Protein AF-A0A2H1HHK5-F1 (afdb_monomer)

Nearest PDB structures (foldseek):
  7nvo-assembly1_e  TM=3.732E-01  e=4.529E+00  Homo sapiens
  6vpf-assembly2_A  TM=2.095E-01  e=8.739E+00  Homo sapiens

Structure (mmCIF, N/CA/C/O backbone):
data_AF-A0A2H1HHK5-F1
#
_entry.id   AF-A0A2H1HHK5-F1
#
loop_
_atom_site.group_PDB
_atom_site.id
_atom_site.type_symbol
_atom_site.label_atom_id
_atom_site.label_alt_id
_atom_site.label_comp_id
_atom_site.label_asym_id
_atom_site.label_entity_id
_atom_site.label_seq_id
_atom_site.pdbx_PDB_ins_code
_atom_site.Cartn_x
_atom_site.Cartn_y
_atom_site.Cartn_z
_atom_site.occupancy
_atom_site.B_iso_or_equiv
_atom_site.auth_seq_id
_atom_site.auth_comp_id
_atom_site.auth_asym_id
_atom_site.auth_atom_id
_atom_site.pdbx_PDB_model_num
ATOM 1 N N . MET A 1 1 ? -28.783 -43.135 -79.307 1.00 42.41 1 MET A N 1
ATOM 2 C CA . MET A 1 1 ? -27.809 -42.903 -80.398 1.00 42.41 1 MET A CA 1
ATOM 3 C C . MET A 1 1 ? -27.932 -41.471 -80.897 1.00 42.41 1 MET A C 1
ATOM 5 O O . MET A 1 1 ? -28.960 -41.157 -81.480 1.00 42.41 1 MET A O 1
ATOM 9 N N . LYS A 1 2 ? -26.915 -40.630 -80.668 1.00 35.31 2 LYS A N 1
ATOM 10 C CA . LYS A 1 2 ? -26.286 -39.731 -81.659 1.00 35.31 2 LYS A CA 1
ATOM 11 C C . LYS A 1 2 ? -25.298 -38.806 -80.945 1.00 35.31 2 LYS A C 1
ATOM 13 O O . LYS A 1 2 ? -25.656 -38.055 -80.049 1.00 35.31 2 LYS A O 1
ATOM 18 N N . VAL A 1 3 ? -24.046 -38.950 -81.357 1.00 44.94 3 VAL A N 1
ATOM 19 C CA . VAL A 1 3 ? -22.899 -38.091 -81.066 1.00 44.94 3 VAL A CA 1
ATOM 20 C C . VAL A 1 3 ? -23.055 -36.812 -81.881 1.00 44.94 3 VAL A C 1
ATOM 22 O O . VAL A 1 3 ? -23.339 -36.940 -83.067 1.00 44.94 3 VAL A O 1
ATOM 25 N N . VAL A 1 4 ? -22.789 -35.633 -81.310 1.00 42.91 4 VAL A N 1
ATOM 26 C CA . VAL A 1 4 ? -22.180 -34.512 -82.050 1.00 42.91 4 VAL A CA 1
ATOM 27 C C . VAL A 1 4 ? -21.310 -33.706 -81.084 1.00 42.91 4 VAL A C 1
ATOM 29 O O . VAL A 1 4 ? -21.804 -33.074 -80.156 1.00 42.91 4 VAL A O 1
ATOM 32 N N . ALA A 1 5 ? -20.001 -33.754 -81.314 1.00 46.44 5 ALA A N 1
ATOM 33 C CA . ALA A 1 5 ? -19.050 -32.769 -80.822 1.00 46.44 5 ALA A CA 1
ATOM 34 C C . ALA A 1 5 ? -19.140 -31.516 -81.700 1.00 46.44 5 ALA A C 1
ATOM 36 O O . ALA A 1 5 ? -19.247 -31.658 -82.915 1.00 46.44 5 ALA A O 1
ATOM 37 N N . LEU A 1 6 ? -19.008 -30.314 -81.134 1.00 44.69 6 LEU A N 1
ATOM 38 C CA . LEU A 1 6 ? -18.493 -29.181 -81.899 1.00 44.69 6 LEU A CA 1
ATOM 39 C C . LEU A 1 6 ? -17.690 -28.234 -80.996 1.00 44.69 6 LEU A C 1
ATOM 41 O O . LEU A 1 6 ? -18.159 -27.693 -80.001 1.00 44.69 6 LEU A O 1
ATOM 45 N N . THR A 1 7 ? -16.433 -28.109 -81.384 1.00 54.94 7 THR A N 1
ATOM 46 C CA . THR A 1 7 ? -15.374 -27.207 -80.943 1.00 54.94 7 THR A CA 1
ATOM 47 C C . THR A 1 7 ? -15.762 -25.733 -81.017 1.00 54.94 7 THR A C 1
ATOM 49 O O . THR A 1 7 ? -16.390 -25.356 -81.998 1.00 54.94 7 THR A O 1
ATOM 52 N N . THR A 1 8 ? -15.251 -24.879 -80.120 1.00 46.69 8 THR A N 1
ATOM 53 C CA . THR A 1 8 ? -14.690 -23.550 -80.466 1.00 46.69 8 THR A CA 1
ATOM 54 C C . THR A 1 8 ? -13.798 -23.054 -79.319 1.00 46.69 8 THR A C 1
ATOM 56 O O . THR A 1 8 ? -14.209 -23.035 -78.162 1.00 46.69 8 THR A O 1
ATOM 59 N N . ARG A 1 9 ? -12.549 -22.694 -79.641 1.00 53.75 9 ARG A N 1
ATOM 60 C CA . 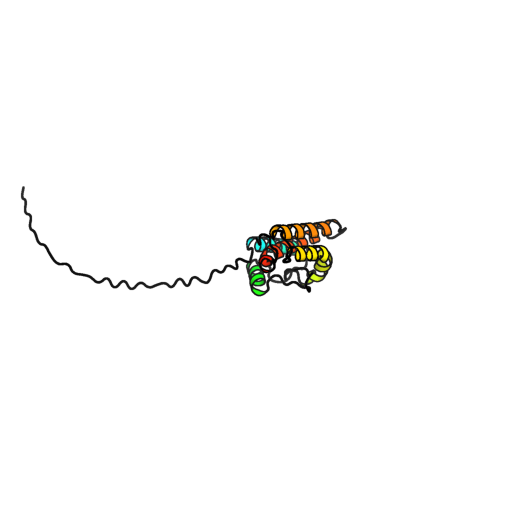ARG A 1 9 ? -11.581 -22.044 -78.744 1.00 53.75 9 ARG A CA 1
ATOM 61 C C . ARG A 1 9 ? -11.651 -20.515 -78.898 1.00 53.75 9 ARG A C 1
ATOM 63 O O . ARG A 1 9 ? -11.993 -20.036 -79.971 1.00 53.75 9 ARG A O 1
ATOM 70 N N . TYR A 1 10 ? -11.134 -19.832 -77.872 1.00 42.38 10 TYR A N 1
ATOM 71 C CA . TYR A 1 10 ? -10.693 -18.428 -77.799 1.00 42.38 10 TYR A CA 1
ATOM 72 C C . TYR A 1 10 ? -11.758 -17.357 -77.540 1.00 42.38 10 TYR A C 1
ATOM 74 O O . TYR A 1 10 ? -12.529 -17.000 -78.417 1.00 42.38 10 TYR A O 1
ATOM 82 N N . LEU A 1 11 ? -11.665 -16.724 -76.366 1.00 45.03 11 LEU A N 1
ATOM 83 C CA . LEU A 1 11 ? -11.122 -15.364 -76.253 1.00 45.03 11 LEU A CA 1
ATOM 84 C C . LEU A 1 11 ? -10.879 -15.028 -74.776 1.00 45.03 11 LEU A C 1
ATOM 86 O O . LEU A 1 11 ? -11.784 -15.046 -73.947 1.00 45.03 11 LEU A O 1
ATOM 90 N N . VAL A 1 12 ? -9.613 -14.762 -74.459 1.00 51.28 12 VAL A N 1
ATOM 91 C CA . VAL A 1 12 ? -9.163 -14.218 -73.178 1.00 51.28 12 VAL A CA 1
ATOM 92 C C . VAL A 1 12 ? -9.638 -12.770 -73.116 1.00 51.28 12 VAL A C 1
ATOM 94 O O . VAL A 1 12 ? -9.128 -11.929 -73.851 1.00 51.28 12 VAL A O 1
ATOM 97 N N . ALA A 1 13 ? -10.604 -12.476 -72.251 1.00 49.16 13 ALA A N 1
ATOM 98 C CA . ALA A 1 13 ? -10.939 -11.111 -71.869 1.00 49.16 13 ALA A CA 1
ATOM 99 C C . ALA A 1 13 ? -10.448 -10.886 -70.435 1.00 49.16 13 ALA A C 1
ATOM 101 O O . ALA A 1 13 ? -11.046 -11.353 -69.467 1.00 49.16 13 ALA A O 1
ATOM 102 N N . LEU A 1 14 ? -9.305 -10.205 -70.328 1.00 49.25 14 LEU A N 1
ATOM 103 C CA . LEU A 1 14 ? -8.776 -9.625 -69.097 1.00 49.25 14 LEU A CA 1
ATOM 104 C C . LEU A 1 14 ? -9.793 -8.613 -68.555 1.00 49.25 14 LEU A C 1
ATOM 106 O O . LEU A 1 14 ? -9.835 -7.466 -68.993 1.00 49.25 14 LEU A O 1
ATOM 110 N N . VAL A 1 15 ? -10.618 -9.035 -67.600 1.00 51.78 15 VAL A N 1
ATOM 111 C CA . VAL A 1 15 ? -11.392 -8.108 -66.773 1.00 51.78 15 VAL A CA 1
ATOM 112 C C . VAL A 1 15 ? -10.479 -7.677 -65.633 1.00 51.78 15 VAL A C 1
ATOM 114 O O . VAL A 1 15 ? -10.226 -8.435 -64.697 1.00 51.78 15 VAL A O 1
ATOM 117 N N . ALA A 1 16 ? -9.939 -6.465 -65.743 1.00 49.34 16 ALA A N 1
ATOM 118 C CA . ALA A 1 16 ? -9.240 -5.799 -64.657 1.00 49.34 16 ALA A CA 1
ATOM 119 C C . ALA A 1 16 ? -10.252 -5.509 -63.538 1.00 49.34 16 ALA A C 1
ATOM 121 O O . ALA A 1 16 ? -11.013 -4.544 -63.599 1.00 49.34 16 ALA A O 1
ATOM 122 N N . VAL A 1 17 ? -10.293 -6.379 -62.528 1.00 52.34 17 VAL A N 1
ATOM 123 C CA . VAL A 1 17 ? -11.061 -6.142 -61.306 1.00 52.34 17 VAL A CA 1
ATOM 124 C C . VAL A 1 17 ? -10.306 -5.088 -60.502 1.00 52.34 17 VAL A C 1
ATOM 126 O O . VAL A 1 17 ? -9.347 -5.387 -59.795 1.00 52.34 17 VAL A O 1
ATOM 129 N N . LEU A 1 18 ? -10.724 -3.831 -60.642 1.00 46.59 18 LEU A N 1
ATOM 130 C CA . LEU A 1 18 ? -10.292 -2.743 -59.776 1.00 46.59 18 LEU A CA 1
ATOM 131 C C . LEU A 1 18 ? -10.963 -2.939 -58.407 1.00 46.59 18 LEU A C 1
ATOM 133 O O . LEU A 1 18 ? -12.036 -2.404 -58.137 1.00 46.59 18 LEU A O 1
ATOM 137 N N . THR A 1 19 ? -10.368 -3.773 -57.553 1.00 51.12 19 THR A N 1
ATOM 138 C CA . THR A 1 19 ? -10.797 -3.910 -56.159 1.00 51.12 19 THR A CA 1
ATOM 139 C C . THR A 1 19 ? -10.430 -2.633 -55.415 1.00 51.12 19 THR A C 1
ATOM 141 O O . THR A 1 19 ? -9.276 -2.427 -55.043 1.00 51.12 19 THR A O 1
ATOM 144 N N . LEU A 1 20 ? -11.418 -1.767 -55.199 1.00 45.38 20 LEU A N 1
ATOM 145 C CA . LEU A 1 20 ? -11.322 -0.655 -54.265 1.00 45.38 20 LEU A CA 1
ATOM 146 C C . LEU A 1 20 ? -11.276 -1.245 -52.848 1.00 45.38 20 LEU A C 1
ATOM 148 O O . LEU A 1 20 ? -12.305 -1.460 -52.210 1.00 45.38 20 LEU A O 1
ATOM 152 N N . THR A 1 21 ? -10.082 -1.589 -52.368 1.00 54.97 21 THR A N 1
ATOM 153 C CA . THR A 1 21 ? -9.891 -1.976 -50.972 1.00 54.97 21 THR A CA 1
ATOM 154 C C . THR A 1 21 ? -10.099 -0.730 -50.126 1.00 54.97 21 THR A C 1
ATOM 156 O O . THR A 1 21 ? -9.206 0.110 -50.016 1.00 54.97 21 THR A O 1
ATOM 159 N N . MET A 1 22 ? -11.284 -0.591 -49.531 1.00 50.19 22 MET A N 1
ATOM 160 C CA . MET A 1 22 ? -11.436 0.274 -48.372 1.00 50.19 22 MET A CA 1
ATOM 161 C C . MET A 1 22 ? -10.588 -0.331 -47.263 1.00 50.19 22 MET A C 1
ATOM 163 O O . MET A 1 22 ? -10.992 -1.268 -46.579 1.00 50.19 22 MET A O 1
ATOM 167 N N . THR A 1 23 ? -9.371 0.182 -47.122 1.00 51.88 23 THR A N 1
ATOM 168 C CA . THR A 1 23 ? -8.609 0.031 -45.895 1.00 51.88 23 THR A CA 1
ATOM 169 C C . THR A 1 23 ? -9.411 0.754 -44.825 1.00 51.88 23 THR A C 1
ATOM 171 O O . THR A 1 23 ? -9.281 1.964 -44.644 1.00 51.88 23 THR A O 1
ATOM 174 N N . VAL A 1 24 ? -10.278 0.021 -44.126 1.00 56.19 24 VAL A N 1
ATOM 175 C CA . VAL A 1 24 ? -10.587 0.358 -42.743 1.00 56.19 24 VAL A CA 1
ATOM 176 C C . VAL A 1 24 ? -9.241 0.369 -42.043 1.00 56.19 24 VAL A C 1
ATOM 178 O O . VAL A 1 24 ? -8.671 -0.672 -41.719 1.00 56.19 24 VAL A O 1
ATOM 181 N N . GLY A 1 25 ? -8.678 1.568 -41.918 1.00 45.91 25 GLY A N 1
ATOM 182 C CA . GLY A 1 25 ? -7.623 1.833 -40.973 1.00 45.91 25 GLY A CA 1
ATOM 183 C C . GLY A 1 25 ? -8.214 1.514 -39.617 1.00 45.91 25 GLY A C 1
ATOM 184 O O . GLY A 1 25 ? -8.829 2.366 -38.985 1.00 45.91 25 GLY A O 1
ATOM 185 N N . VAL A 1 26 ? -8.054 0.265 -39.185 1.00 49.12 26 VAL A N 1
ATOM 186 C CA . VAL A 1 26 ? -7.963 -0.038 -37.771 1.00 49.12 26 VAL A CA 1
ATOM 187 C C . VAL A 1 26 ? -6.734 0.741 -37.341 1.00 49.12 26 VAL A C 1
ATOM 189 O O . VAL A 1 26 ? -5.604 0.269 -37.444 1.00 49.12 26 VAL A O 1
ATOM 192 N N . THR A 1 27 ? -6.936 2.000 -36.955 1.00 48.12 27 THR A N 1
ATOM 193 C CA . THR A 1 27 ? -5.995 2.660 -36.074 1.00 48.12 27 THR A CA 1
ATOM 194 C C . THR A 1 27 ? -5.951 1.736 -34.876 1.00 48.12 27 THR A C 1
ATOM 196 O O . THR A 1 27 ? -6.921 1.653 -34.120 1.00 48.12 27 THR A O 1
ATOM 199 N N . ALA A 1 28 ? -4.878 0.953 -34.774 1.00 46.09 28 ALA A N 1
ATOM 200 C CA . ALA A 1 28 ? -4.488 0.350 -33.524 1.00 46.09 28 ALA A CA 1
ATOM 201 C C . ALA A 1 28 ? -4.376 1.532 -32.565 1.00 46.09 28 ALA A C 1
ATOM 203 O O . ALA A 1 28 ? -3.393 2.272 -32.581 1.00 46.09 28 ALA A O 1
ATOM 204 N N . SER A 1 29 ? -5.461 1.789 -31.832 1.00 45.53 29 SER A N 1
ATOM 205 C CA . SER A 1 29 ? -5.424 2.663 -30.679 1.00 45.53 29 SER A CA 1
ATOM 206 C C . SER A 1 29 ? -4.291 2.097 -29.847 1.00 45.53 29 SER A C 1
ATOM 208 O O . SER A 1 29 ? -4.290 0.894 -29.583 1.00 45.53 29 SER A O 1
ATOM 210 N N . SER A 1 30 ? -3.267 2.911 -29.614 1.00 47.06 30 SER A N 1
ATOM 211 C CA . SER A 1 30 ? -2.021 2.519 -28.972 1.00 47.06 30 SER A CA 1
ATOM 212 C C . SER A 1 30 ? -2.336 1.864 -27.630 1.00 47.06 30 SER A C 1
ATOM 214 O O . SER A 1 30 ? -2.441 2.536 -26.610 1.00 47.06 30 SER A O 1
ATOM 216 N N . ALA A 1 31 ? -2.506 0.544 -27.639 1.00 45.50 31 ALA A N 1
ATOM 217 C CA . ALA A 1 31 ? -2.636 -0.300 -26.470 1.00 45.50 31 ALA A CA 1
ATOM 218 C C . ALA A 1 31 ? -1.238 -0.498 -25.885 1.00 45.50 31 ALA A C 1
ATOM 220 O O . ALA A 1 31 ? -0.722 -1.603 -25.776 1.00 45.50 31 ALA A O 1
ATOM 221 N N . THR A 1 32 ? -0.620 0.608 -25.484 1.00 43.47 32 THR A N 1
ATOM 222 C CA . THR A 1 32 ? 0.123 0.602 -24.237 1.00 43.47 32 THR A CA 1
ATOM 223 C C . THR A 1 32 ? -0.942 0.619 -23.145 1.00 43.47 32 THR A C 1
ATOM 225 O O . THR A 1 32 ? -1.173 1.647 -22.514 1.00 43.47 32 THR A O 1
ATOM 228 N N . GLU A 1 33 ? -1.655 -0.496 -22.940 1.00 49.25 33 GLU A N 1
ATOM 229 C CA . GLU A 1 33 ? -2.134 -0.753 -21.584 1.00 49.25 33 GLU A CA 1
ATOM 230 C C . GLU A 1 33 ? -0.878 -0.645 -20.730 1.00 49.25 33 GLU A C 1
ATOM 232 O O . GLU A 1 33 ? 0.087 -1.363 -20.989 1.00 49.25 33 GLU A O 1
ATOM 237 N N . SER A 1 34 ? -0.811 0.361 -19.861 1.00 55.56 34 SER A N 1
ATOM 238 C CA . SER A 1 34 ? 0.424 0.706 -19.171 1.00 55.56 34 SER A CA 1
ATOM 239 C C . SER A 1 34 ? 0.960 -0.550 -18.485 1.00 55.56 34 SER A C 1
ATOM 241 O O . SER A 1 34 ? 0.383 -1.007 -17.498 1.00 55.56 34 SER A O 1
ATOM 243 N N . GLU A 1 35 ? 2.054 -1.116 -18.999 1.00 63.00 35 GLU A N 1
ATOM 244 C CA . GLU A 1 35 ? 2.651 -2.369 -18.511 1.00 63.00 35 GLU A CA 1
ATOM 245 C C . GLU A 1 35 ? 3.071 -2.271 -17.025 1.00 63.00 35 GLU A C 1
ATOM 247 O O . GLU A 1 35 ? 3.481 -3.251 -16.397 1.00 63.00 35 GLU A O 1
ATOM 252 N N . ASP A 1 36 ? 2.984 -1.067 -16.463 1.00 79.69 36 ASP A N 1
ATOM 253 C CA . ASP A 1 36 ? 3.314 -0.695 -15.100 1.00 79.69 36 ASP A CA 1
ATOM 254 C C . ASP A 1 36 ? 2.137 -0.744 -14.112 1.00 79.69 36 ASP A C 1
ATOM 256 O O . ASP A 1 36 ? 2.398 -0.744 -12.905 1.00 79.69 36 ASP A O 1
ATOM 260 N N . ILE A 1 37 ? 0.883 -0.840 -14.585 1.00 89.19 37 ILE A N 1
ATOM 261 C CA . ILE A 1 37 ? -0.307 -0.954 -13.724 1.00 89.19 37 ILE A CA 1
ATOM 262 C C . ILE A 1 37 ? -0.772 -2.410 -13.618 1.00 89.19 37 ILE A C 1
ATOM 264 O O . ILE A 1 37 ? -1.143 -3.049 -14.600 1.00 89.19 37 ILE A O 1
ATOM 268 N N . ASP A 1 38 ? -0.806 -2.931 -12.393 1.00 92.06 38 ASP A N 1
ATOM 269 C CA . ASP A 1 38 ? -1.322 -4.266 -12.068 1.00 92.06 38 ASP A CA 1
ATOM 270 C C . ASP A 1 38 ? -2.845 -4.182 -11.835 1.00 92.06 38 ASP A C 1
ATOM 272 O O . ASP A 1 38 ? -3.299 -3.847 -10.738 1.00 92.06 38 ASP A O 1
ATOM 276 N N . ARG A 1 39 ? -3.643 -4.449 -12.883 1.00 92.25 39 ARG A N 1
ATOM 277 C CA . ARG A 1 39 ? -5.120 -4.363 -12.838 1.00 92.25 39 ARG A CA 1
ATOM 278 C C . ARG A 1 39 ? -5.742 -5.293 -11.790 1.00 92.25 39 ARG A C 1
ATOM 280 O O . ARG A 1 39 ? -6.723 -4.925 -11.153 1.00 92.25 39 ARG A O 1
ATOM 287 N N . GLU A 1 40 ? -5.156 -6.467 -11.559 1.00 94.75 40 GLU A N 1
ATOM 288 C CA . GLU A 1 40 ? -5.636 -7.380 -10.516 1.00 94.75 40 GLU A CA 1
ATOM 289 C C . GLU A 1 40 ? -5.424 -6.766 -9.123 1.00 94.75 40 GLU A C 1
ATOM 291 O O . GLU A 1 40 ? -6.302 -6.820 -8.263 1.00 94.75 40 GLU A O 1
ATOM 296 N N . ALA A 1 41 ? -4.277 -6.117 -8.901 1.00 94.75 41 ALA A N 1
ATOM 297 C CA . ALA A 1 41 ? -4.040 -5.357 -7.679 1.00 94.75 41 ALA A CA 1
ATOM 298 C C . ALA A 1 41 ? -4.954 -4.134 -7.536 1.00 94.75 41 ALA A C 1
ATOM 300 O O . ALA A 1 41 ? -5.320 -3.808 -6.408 1.00 94.75 41 ALA A O 1
ATOM 301 N N . VAL A 1 42 ? -5.356 -3.481 -8.633 1.00 95.12 42 VAL A N 1
ATOM 302 C CA . VAL A 1 42 ? -6.377 -2.420 -8.584 1.00 95.12 42 VAL A CA 1
ATOM 303 C C . VAL A 1 42 ? -7.707 -2.973 -8.078 1.00 95.12 42 VAL A C 1
ATOM 305 O O . VAL A 1 42 ? -8.282 -2.387 -7.164 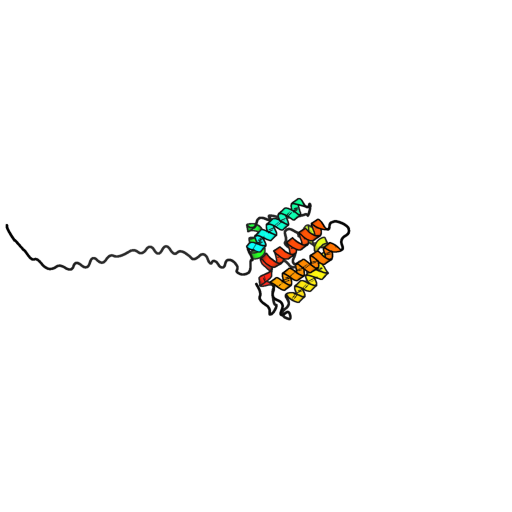1.00 95.12 42 VAL A O 1
ATOM 308 N N . SER A 1 43 ? -8.161 -4.113 -8.598 1.00 96.88 43 SER A N 1
ATOM 309 C CA . SER A 1 43 ? -9.407 -4.736 -8.136 1.00 96.88 43 SER A CA 1
ATOM 310 C C . SER A 1 43 ? -9.336 -5.103 -6.645 1.00 96.88 43 SER A C 1
ATOM 312 O O . SER A 1 43 ? -10.196 -4.732 -5.845 1.00 96.88 43 SER A O 1
ATOM 314 N N . ARG A 1 44 ? -8.213 -5.682 -6.193 1.00 97.31 44 ARG A N 1
ATOM 315 C CA . ARG A 1 44 ? -7.996 -5.949 -4.756 1.00 97.31 44 ARG A CA 1
ATOM 316 C C . ARG A 1 44 ? -7.900 -4.673 -3.911 1.00 97.31 44 ARG A C 1
ATOM 318 O O . ARG A 1 44 ? -8.298 -4.675 -2.743 1.00 97.31 44 ARG A O 1
ATOM 325 N N . LEU A 1 45 ? -7.362 -3.584 -4.463 1.00 95.94 45 LEU A N 1
ATOM 326 C CA . LEU A 1 45 ? -7.336 -2.275 -3.811 1.00 95.94 45 LEU A CA 1
ATOM 327 C C . LEU A 1 45 ? -8.751 -1.702 -3.668 1.00 95.94 45 LEU A C 1
ATOM 329 O O . LEU A 1 45 ? -9.077 -1.209 -2.587 1.00 95.94 45 LEU A O 1
ATOM 333 N N . HIS A 1 46 ? -9.583 -1.799 -4.709 1.00 96.69 46 HIS A N 1
ATOM 334 C CA . HIS A 1 46 ? -10.995 -1.419 -4.673 1.00 96.69 46 HIS A CA 1
ATOM 335 C C . HIS A 1 46 ? -11.720 -2.137 -3.527 1.00 96.69 46 HIS A C 1
ATOM 337 O O . HIS A 1 46 ? -12.256 -1.480 -2.631 1.00 96.69 46 HIS A O 1
ATOM 343 N N . ASP A 1 47 ? -11.624 -3.468 -3.467 1.00 97.81 47 ASP A N 1
ATOM 344 C CA . ASP A 1 47 ? -12.233 -4.276 -2.403 1.00 97.81 47 ASP A CA 1
ATOM 345 C C . ASP A 1 47 ? -11.757 -3.857 -1.005 1.00 97.81 47 ASP A C 1
ATOM 347 O O . ASP A 1 47 ? -12.541 -3.737 -0.054 1.00 97.81 47 ASP A O 1
ATOM 351 N N . ALA A 1 48 ? -10.455 -3.592 -0.858 1.00 96.31 48 ALA A N 1
ATOM 352 C CA . ALA A 1 48 ? -9.880 -3.158 0.407 1.00 96.31 48 ALA A CA 1
ATOM 353 C C . ALA A 1 48 ? -10.387 -1.767 0.832 1.00 96.31 48 ALA A C 1
ATOM 355 O O . ALA A 1 48 ? -10.613 -1.538 2.025 1.00 96.31 48 ALA A O 1
ATOM 356 N N . LEU A 1 49 ? -10.596 -0.850 -0.118 1.00 96.25 49 LEU A N 1
ATOM 357 C CA . LEU A 1 49 ? -11.158 0.483 0.118 1.00 96.25 49 LEU A CA 1
ATOM 358 C C . LEU A 1 49 ? -12.653 0.425 0.460 1.00 96.25 49 LEU A C 1
ATOM 360 O O . LEU A 1 49 ? -13.084 1.101 1.399 1.00 96.25 49 LEU A O 1
ATOM 364 N N . VAL A 1 50 ? -13.428 -0.426 -0.220 1.00 96.56 50 VAL A N 1
ATOM 365 C CA . VAL A 1 50 ? -14.835 -0.705 0.120 1.00 96.56 50 VAL A CA 1
ATOM 366 C C . VAL A 1 50 ? -14.930 -1.231 1.549 1.00 96.56 50 VAL A C 1
ATOM 368 O O . VAL A 1 50 ? -15.700 -0.712 2.364 1.00 96.56 50 VAL A O 1
ATOM 371 N N . LYS A 1 51 ? -14.081 -2.201 1.900 1.00 95.19 51 LYS A N 1
ATOM 372 C CA . LYS A 1 51 ? -14.011 -2.725 3.264 1.00 95.19 51 LYS A CA 1
ATOM 373 C C . LYS A 1 51 ? -13.611 -1.654 4.279 1.00 95.19 51 LYS A C 1
ATOM 375 O O . LYS A 1 51 ? -14.205 -1.586 5.350 1.00 95.19 51 LYS A O 1
ATOM 380 N N . ALA A 1 52 ? -12.625 -0.814 3.972 1.00 94.06 52 ALA A N 1
ATOM 381 C CA . ALA A 1 52 ? -12.214 0.270 4.860 1.00 94.06 52 ALA A CA 1
ATOM 382 C C . ALA A 1 52 ? -13.359 1.243 5.150 1.00 94.06 52 ALA A C 1
ATOM 384 O O . ALA A 1 52 ? -13.563 1.596 6.312 1.00 94.06 52 ALA A O 1
ATOM 385 N N . ARG A 1 53 ? -14.144 1.606 4.130 1.00 94.38 53 ARG A N 1
ATOM 386 C CA . ARG A 1 53 ? -15.345 2.432 4.296 1.00 94.38 53 ARG A CA 1
ATOM 387 C C . ARG A 1 53 ? -16.368 1.752 5.214 1.00 94.38 53 ARG A C 1
ATOM 389 O O . ARG A 1 53 ? -16.871 2.394 6.131 1.00 94.38 53 ARG A O 1
ATOM 396 N N . ALA A 1 54 ? -16.624 0.456 5.020 1.00 92.25 54 ALA A N 1
ATOM 397 C CA . ALA A 1 54 ? -17.515 -0.323 5.887 1.00 92.25 54 ALA A CA 1
ATOM 398 C C . ALA A 1 54 ? -17.001 -0.429 7.339 1.00 92.25 54 ALA A C 1
ATOM 400 O O . ALA A 1 54 ? -17.789 -0.413 8.281 1.00 92.25 54 ALA A O 1
ATOM 401 N N . ASP A 1 55 ? -15.679 -0.466 7.530 1.00 89.38 55 ASP A N 1
ATOM 402 C CA . ASP A 1 55 ? -15.014 -0.487 8.839 1.00 89.38 55 ASP A CA 1
ATOM 403 C C . ASP A 1 55 ? -14.911 0.925 9.485 1.00 89.38 55 ASP A C 1
ATOM 405 O O . ASP A 1 55 ? -14.213 1.098 10.491 1.00 89.38 55 ASP A O 1
ATOM 409 N N . GLY A 1 56 ? -15.563 1.948 8.912 1.00 90.38 56 GLY A N 1
ATOM 410 C CA . GLY A 1 56 ? -15.591 3.323 9.431 1.00 90.38 56 GLY A CA 1
ATOM 411 C C . GLY A 1 56 ? -14.290 4.110 9.234 1.00 90.38 56 GLY A C 1
ATOM 412 O O . GLY A 1 56 ? -14.040 5.093 9.934 1.00 90.38 56 GLY A O 1
ATOM 413 N N . ILE A 1 57 ? -13.425 3.673 8.317 1.00 91.75 57 ILE A N 1
ATOM 414 C CA . ILE A 1 57 ? -12.226 4.414 7.921 1.00 91.75 57 ILE A CA 1
ATOM 415 C C . ILE A 1 57 ? -12.643 5.471 6.900 1.00 91.75 57 ILE A C 1
ATOM 417 O O . ILE A 1 57 ? -13.346 5.170 5.938 1.00 91.75 57 ILE A O 1
ATOM 421 N N . GLU A 1 58 ? -12.189 6.707 7.099 1.00 92.19 58 GLU A N 1
ATOM 422 C CA . GLU A 1 58 ? -12.442 7.783 6.145 1.00 92.19 58 GLU A CA 1
ATOM 423 C C . GLU A 1 58 ? -11.718 7.490 4.822 1.00 92.19 58 GLU A C 1
ATOM 425 O O . GLU A 1 58 ? -10.486 7.486 4.761 1.00 92.19 58 GLU A O 1
ATOM 430 N N . VAL A 1 59 ? -12.517 7.205 3.791 1.00 93.25 59 VAL A N 1
ATOM 431 C CA . VAL A 1 59 ? -12.099 6.944 2.412 1.00 93.25 59 VAL A CA 1
ATOM 432 C C . VAL A 1 59 ? -12.752 7.995 1.520 1.00 93.25 59 VAL A C 1
ATOM 434 O O . VAL A 1 59 ? -13.977 8.123 1.510 1.00 93.25 59 VAL A O 1
ATOM 437 N N . GLU A 1 60 ? -11.941 8.742 0.783 1.00 89.44 60 GLU A N 1
ATOM 438 C CA . GLU A 1 60 ? -12.370 9.872 -0.039 1.00 89.44 60 GLU A CA 1
ATOM 439 C C . GLU A 1 60 ? -12.357 9.557 -1.534 1.00 89.44 60 GLU A C 1
ATOM 441 O O . GLU A 1 60 ? -11.604 8.702 -1.993 1.00 89.44 60 GLU A O 1
ATOM 446 N N . GLY A 1 61 ? -13.127 10.338 -2.293 1.00 88.69 61 GLY A N 1
ATOM 447 C CA . GLY A 1 61 ? -13.118 10.296 -3.751 1.00 88.69 61 GLY A CA 1
ATOM 448 C C . GLY A 1 61 ? -13.879 9.116 -4.349 1.00 88.69 61 GLY A C 1
ATOM 449 O O . GLY A 1 61 ? -14.520 8.328 -3.644 1.00 88.69 61 GLY A O 1
ATOM 450 N N . ASP A 1 62 ? -13.822 9.042 -5.677 1.00 92.25 62 ASP A N 1
ATOM 451 C CA . ASP A 1 62 ? -14.262 7.864 -6.409 1.00 92.25 62 ASP A CA 1
ATOM 452 C C . ASP A 1 62 ? -13.225 6.750 -6.230 1.00 92.25 62 ASP A C 1
ATOM 454 O O . ASP A 1 62 ? -12.027 6.970 -6.403 1.00 92.25 62 ASP A O 1
ATOM 458 N N . ILE A 1 63 ? -13.703 5.577 -5.823 1.00 94.44 63 ILE A N 1
ATOM 459 C CA . ILE A 1 63 ? -12.886 4.383 -5.599 1.00 94.44 63 ILE A CA 1
ATOM 460 C C . ILE A 1 63 ? -13.170 3.302 -6.641 1.00 94.44 63 ILE A C 1
ATOM 462 O O . ILE A 1 63 ? -12.701 2.184 -6.454 1.00 94.44 63 ILE A O 1
ATOM 466 N N . SER A 1 64 ? -13.960 3.596 -7.681 1.00 96.25 64 SER A N 1
ATOM 467 C CA . SER A 1 64 ? -14.152 2.709 -8.832 1.00 96.25 64 SER A CA 1
ATOM 468 C C . SER A 1 64 ? -12.803 2.271 -9.409 1.00 96.25 64 SER A C 1
ATOM 470 O O . SER A 1 64 ? -11.810 3.000 -9.318 1.00 96.25 64 SER A O 1
ATOM 472 N N . GLU A 1 65 ? -12.736 1.061 -9.964 1.00 95.19 65 GLU A N 1
ATOM 473 C CA . GLU A 1 65 ? -11.485 0.546 -10.531 1.00 95.19 65 GLU A CA 1
ATOM 474 C C . GLU A 1 65 ? -10.964 1.480 -11.631 1.00 95.19 65 GLU A C 1
ATOM 476 O O . GLU A 1 65 ? -9.767 1.752 -11.701 1.00 95.19 65 GLU A O 1
ATOM 481 N N . GLU A 1 66 ? -11.869 2.058 -12.421 1.00 93.50 66 GLU A N 1
ATOM 482 C CA . GLU A 1 66 ? -11.579 3.021 -13.478 1.00 93.50 66 GLU A CA 1
ATOM 483 C C . GLU A 1 66 ? -10.963 4.311 -12.925 1.00 93.50 66 GLU A C 1
ATOM 485 O O . GLU A 1 66 ? -9.961 4.795 -13.456 1.00 93.50 66 GLU A O 1
ATOM 490 N N . ALA A 1 67 ? -11.515 4.857 -11.835 1.00 92.50 67 ALA A N 1
ATOM 491 C CA . ALA A 1 67 ? -10.953 6.037 -11.183 1.00 92.50 67 ALA A CA 1
ATOM 492 C C . ALA A 1 67 ? -9.577 5.748 -10.568 1.00 92.50 67 ALA A C 1
ATOM 494 O O . ALA A 1 67 ? -8.675 6.583 -10.666 1.00 92.50 67 ALA A O 1
ATOM 495 N N . LEU A 1 68 ? -9.390 4.564 -9.976 1.00 92.44 68 LEU A N 1
ATOM 496 C CA . LEU A 1 68 ? -8.105 4.140 -9.416 1.00 92.44 68 LEU A CA 1
ATOM 497 C C . LEU A 1 68 ? -7.043 3.953 -10.507 1.00 92.44 68 LEU A C 1
ATOM 499 O O . LEU A 1 68 ? -5.916 4.415 -10.340 1.00 92.44 68 LEU A O 1
ATOM 503 N N . ILE A 1 69 ? -7.395 3.325 -11.634 1.00 91.31 69 ILE A N 1
ATOM 504 C CA . ILE A 1 69 ? -6.515 3.212 -12.807 1.00 91.31 69 ILE A CA 1
ATOM 505 C C . ILE A 1 69 ? -6.124 4.607 -13.285 1.00 91.31 69 ILE A C 1
ATOM 507 O O . ILE A 1 69 ? -4.935 4.905 -13.380 1.00 91.31 69 ILE A O 1
ATOM 511 N N . SER A 1 70 ? -7.109 5.484 -13.491 1.00 89.62 70 SER A N 1
ATOM 512 C CA . SER A 1 70 ? -6.866 6.858 -13.930 1.00 89.62 70 SER A CA 1
ATOM 513 C C . SER A 1 70 ? -5.956 7.626 -12.961 1.00 89.62 70 SER A C 1
ATOM 515 O O . SER A 1 70 ? -5.097 8.398 -13.388 1.00 89.62 70 SER A O 1
ATOM 517 N N . GLU A 1 71 ? -6.086 7.413 -11.649 1.00 87.06 71 GLU A N 1
ATOM 518 C CA . GLU A 1 71 ? -5.181 8.001 -10.657 1.00 87.06 71 GLU A CA 1
ATOM 519 C C . GLU A 1 71 ? -3.741 7.502 -10.826 1.00 87.06 71 GLU A C 1
ATOM 521 O O . GLU A 1 71 ? -2.814 8.318 -10.844 1.00 87.06 71 GLU A O 1
ATOM 526 N N . PHE A 1 72 ? -3.539 6.189 -10.972 1.00 86.94 72 PHE A N 1
ATOM 527 C CA . PHE A 1 72 ? -2.203 5.617 -11.139 1.00 86.94 72 PHE A CA 1
ATOM 528 C C . PHE A 1 72 ? -1.545 6.024 -12.459 1.00 86.94 72 PHE A C 1
ATOM 530 O O . PHE A 1 72 ? -0.343 6.291 -12.459 1.00 86.94 72 PHE A O 1
ATOM 537 N N . GLU A 1 73 ? -2.315 6.149 -13.540 1.00 86.56 73 GLU A N 1
ATOM 538 C CA . GLU A 1 73 ? -1.831 6.650 -14.833 1.00 86.56 73 GLU A CA 1
ATOM 539 C C . GLU A 1 73 ? -1.374 8.113 -14.742 1.00 86.56 73 GLU A C 1
ATOM 541 O O . GLU A 1 73 ? -0.305 8.466 -15.235 1.00 86.56 73 GLU A O 1
ATOM 546 N N . ASN A 1 74 ? -2.165 8.970 -14.087 1.00 79.81 74 ASN A N 1
ATOM 547 C CA . ASN A 1 74 ? -1.934 10.418 -14.092 1.00 79.81 74 ASN A CA 1
ATOM 548 C C . ASN A 1 74 ? -0.979 10.909 -12.998 1.00 79.81 74 ASN A C 1
ATOM 550 O O . ASN A 1 74 ? -0.342 11.949 -13.152 1.00 79.81 74 ASN A O 1
ATOM 554 N N . SER A 1 75 ? -0.938 10.235 -11.849 1.00 66.50 75 SER A N 1
ATOM 555 C CA . SER A 1 75 ? -0.254 10.735 -10.645 1.00 66.50 75 SER A CA 1
ATOM 556 C C . SER A 1 75 ? 0.781 9.768 -10.074 1.00 66.50 75 SER A C 1
ATOM 558 O O . SER A 1 75 ? 1.558 10.168 -9.201 1.00 66.50 75 SER A O 1
ATOM 560 N N . GLY A 1 76 ? 0.802 8.510 -10.533 1.00 63.84 76 GLY A N 1
ATOM 561 C CA . GLY A 1 76 ? 1.542 7.437 -9.873 1.00 63.84 76 GLY A CA 1
ATOM 562 C C . GLY A 1 76 ? 1.148 7.277 -8.398 1.00 63.84 76 GLY A C 1
ATOM 563 O O . GLY A 1 76 ? 0.181 7.861 -7.901 1.00 63.84 76 GLY A O 1
ATOM 564 N N . LEU A 1 77 ? 1.925 6.497 -7.647 1.00 59.84 77 LEU A N 1
ATOM 565 C CA . LEU A 1 77 ? 1.802 6.498 -6.191 1.00 59.84 77 LEU A CA 1
ATOM 566 C C . LEU A 1 77 ? 2.421 7.777 -5.643 1.00 59.84 77 LEU A C 1
ATOM 568 O O . LEU A 1 77 ? 3.644 7.913 -5.584 1.00 59.84 77 LEU A O 1
ATOM 572 N N . THR A 1 78 ? 1.587 8.712 -5.196 1.00 55.72 78 THR A N 1
ATOM 573 C CA . THR A 1 78 ? 2.113 9.919 -4.556 1.00 55.72 78 THR A CA 1
ATOM 574 C C . THR A 1 78 ? 2.818 9.534 -3.248 1.00 55.72 78 THR A C 1
ATOM 576 O O . THR A 1 78 ? 2.211 9.039 -2.300 1.00 55.72 78 THR A O 1
ATOM 579 N N . ALA A 1 79 ? 4.136 9.720 -3.188 1.00 50.41 79 ALA A N 1
ATOM 580 C CA . ALA A 1 79 ? 4.867 9.683 -1.929 1.00 50.41 79 ALA A CA 1
ATOM 581 C C . ALA A 1 79 ? 4.572 10.999 -1.200 1.00 50.41 79 ALA A C 1
ATOM 583 O O . ALA A 1 79 ? 5.018 12.060 -1.632 1.00 50.41 79 ALA A O 1
ATOM 584 N N . GLN A 1 80 ? 3.807 10.975 -0.103 1.00 46.94 80 GLN A N 1
ATOM 585 C CA . GLN A 1 80 ? 3.495 12.210 0.643 1.00 46.94 80 GLN A CA 1
ATOM 586 C C . GLN A 1 80 ? 4.634 12.658 1.573 1.00 46.94 80 GLN A C 1
ATOM 588 O O . GLN A 1 80 ? 4.432 13.497 2.449 1.00 46.94 80 GLN A O 1
ATOM 593 N N . ALA A 1 81 ? 5.830 12.096 1.410 1.00 40.00 81 ALA A N 1
ATOM 594 C CA . ALA A 1 81 ? 7.020 12.495 2.138 1.00 40.00 81 ALA A CA 1
ATOM 595 C C . ALA A 1 81 ? 8.257 12.408 1.232 1.00 40.00 81 ALA A C 1
ATOM 597 O O . ALA A 1 81 ? 8.296 11.622 0.285 1.00 40.00 81 ALA A O 1
ATOM 598 N N . ALA A 1 82 ? 9.253 13.243 1.553 1.00 37.75 82 ALA A N 1
ATOM 599 C CA . ALA A 1 82 ? 10.619 13.206 1.023 1.00 37.75 82 ALA A CA 1
ATOM 600 C C . ALA A 1 82 ? 11.188 11.765 1.113 1.00 37.75 82 ALA A C 1
ATOM 602 O O . ALA A 1 82 ? 10.594 10.960 1.835 1.00 37.75 82 ALA A O 1
ATOM 603 N N . PRO A 1 83 ? 12.293 11.396 0.424 1.00 43.94 83 PRO A N 1
ATOM 604 C CA . PRO A 1 83 ? 12.748 9.999 0.391 1.00 43.94 83 PRO A CA 1
ATOM 605 C C . PRO A 1 83 ? 12.749 9.413 1.813 1.00 43.94 83 PRO A C 1
ATOM 607 O O . PRO A 1 83 ? 13.279 10.072 2.712 1.00 43.94 83 PRO A O 1
ATOM 610 N N . ASN A 1 84 ? 12.122 8.239 2.016 1.00 54.25 84 ASN A N 1
ATOM 611 C CA . ASN A 1 84 ? 11.664 7.674 3.308 1.00 54.25 84 ASN A CA 1
ATOM 612 C C . ASN A 1 84 ? 10.240 8.090 3.746 1.00 54.25 84 ASN A C 1
ATOM 614 O O . ASN A 1 84 ? 10.008 8.495 4.897 1.00 54.25 84 ASN A O 1
ATOM 618 N N . GLY A 1 85 ? 9.288 7.987 2.820 1.00 63.78 85 GLY A N 1
ATOM 619 C CA . GLY A 1 85 ? 7.887 8.362 2.994 1.00 63.78 85 GLY A CA 1
ATOM 620 C C . GLY A 1 85 ? 6.944 7.207 2.678 1.00 63.78 85 GLY A C 1
ATOM 621 O O . GLY A 1 85 ? 7.295 6.298 1.943 1.00 63.78 85 GLY A O 1
ATOM 622 N N . CYS A 1 86 ? 5.727 7.214 3.219 1.00 83.88 86 CYS A N 1
ATOM 623 C CA . CYS A 1 86 ? 4.742 6.217 2.806 1.00 83.88 86 CYS A CA 1
ATOM 624 C C . CYS A 1 86 ? 4.058 6.635 1.497 1.00 83.88 86 CYS A C 1
ATOM 626 O O . CYS A 1 86 ? 3.553 7.754 1.399 1.00 83.88 86 CYS A O 1
ATOM 628 N N . SER A 1 87 ? 3.996 5.716 0.533 1.00 73.31 87 SER A N 1
ATOM 629 C CA . SER A 1 87 ? 3.175 5.813 -0.679 1.00 73.31 87 SER A CA 1
ATOM 630 C C . SER A 1 87 ? 1.703 5.571 -0.337 1.00 73.31 87 SER A C 1
ATOM 632 O O . SER A 1 87 ? 1.235 4.433 -0.345 1.00 73.31 87 SER A O 1
ATOM 634 N N . THR A 1 88 ? 0.975 6.626 0.030 1.00 80.19 88 THR A N 1
ATOM 635 C CA . THR A 1 88 ? -0.441 6.505 0.416 1.00 80.19 88 THR A CA 1
ATOM 636 C C . THR A 1 88 ? -1.330 6.681 -0.813 1.00 80.19 88 THR A C 1
ATOM 638 O O . THR A 1 88 ? -1.162 7.678 -1.515 1.00 80.19 88 THR A O 1
ATOM 641 N N . PRO A 1 89 ? -2.299 5.792 -1.083 1.00 79.00 89 PRO A N 1
ATOM 642 C CA . PRO A 1 89 ? -3.307 6.063 -2.107 1.00 79.00 89 PRO A CA 1
ATOM 643 C C . PRO A 1 89 ? -4.143 7.300 -1.736 1.00 79.00 89 PRO A C 1
ATOM 645 O O . PRO A 1 89 ? -4.458 7.507 -0.557 1.00 79.00 89 PRO A O 1
ATOM 648 N N . LYS A 1 90 ? -4.521 8.132 -2.719 1.00 85.31 90 LYS A N 1
ATOM 649 C CA . LYS A 1 90 ? -5.239 9.404 -2.487 1.00 85.31 90 LYS A CA 1
ATOM 650 C C . LYS A 1 90 ? -6.565 9.206 -1.765 1.00 85.31 90 LYS A C 1
ATOM 652 O O . LYS A 1 90 ? -6.943 10.055 -0.961 1.00 85.31 90 LYS A O 1
ATOM 657 N N . ALA A 1 91 ? -7.214 8.063 -1.972 1.00 87.50 91 ALA A N 1
ATOM 658 C CA . ALA A 1 91 ? -8.430 7.681 -1.266 1.00 87.50 91 ALA A CA 1
ATOM 659 C C . ALA A 1 91 ? -8.272 7.685 0.271 1.00 87.50 91 ALA A C 1
ATOM 661 O O . ALA A 1 91 ? -9.253 7.841 0.988 1.00 87.50 91 ALA A O 1
ATOM 662 N N . LEU A 1 92 ? -7.048 7.569 0.803 1.00 87.44 92 LEU A N 1
ATOM 663 C CA . LEU A 1 92 ? -6.759 7.662 2.239 1.00 87.44 92 LEU A CA 1
ATOM 664 C C . LEU A 1 92 ? -6.146 9.003 2.668 1.00 87.44 92 LEU A C 1
ATOM 666 O O . LEU A 1 92 ? -5.663 9.103 3.795 1.00 87.44 92 LEU A O 1
ATOM 670 N N . LYS A 1 93 ? -6.151 10.043 1.825 1.00 86.38 93 LYS A N 1
ATOM 671 C CA . LYS A 1 93 ? -5.428 11.305 2.067 1.00 86.38 93 LYS A CA 1
ATOM 672 C C . LYS A 1 93 ? -5.709 11.923 3.440 1.00 86.38 93 LYS A C 1
ATOM 674 O O . LYS A 1 93 ? -4.762 12.266 4.148 1.00 86.38 93 LYS A O 1
ATOM 679 N N . LYS A 1 94 ? -6.970 12.026 3.866 1.00 86.19 94 LYS A N 1
ATOM 680 C CA . LYS A 1 94 ? -7.305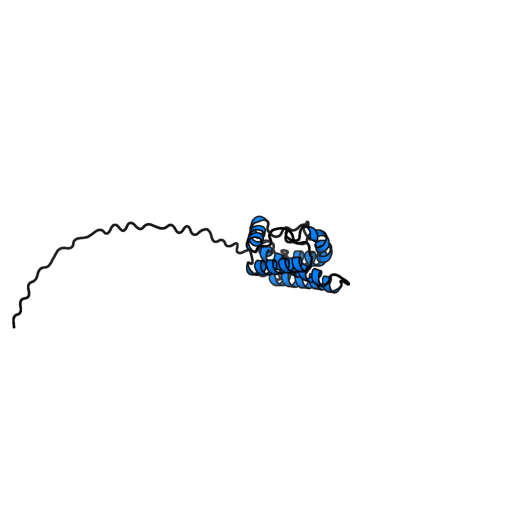 12.546 5.207 1.00 86.19 94 LYS A CA 1
ATOM 681 C C . LYS A 1 94 ? -6.821 11.664 6.353 1.00 86.19 94 LYS A C 1
ATOM 683 O O . LYS A 1 94 ? -6.347 12.164 7.373 1.00 86.19 94 LYS A O 1
ATOM 688 N N . ALA A 1 95 ? -6.874 10.347 6.179 1.00 85.88 95 ALA A N 1
ATOM 689 C CA . ALA A 1 95 ? -6.381 9.398 7.169 1.00 85.88 95 ALA A CA 1
ATOM 690 C C . ALA A 1 95 ? -4.846 9.215 7.113 1.00 85.88 95 ALA A C 1
ATOM 692 O O . ALA A 1 95 ? -4.260 8.636 8.037 1.00 85.88 95 ALA A O 1
ATOM 693 N N . ALA A 1 96 ? -4.187 9.722 6.064 1.00 85.31 96 ALA A N 1
ATOM 694 C CA . ALA A 1 96 ? -2.790 9.451 5.742 1.00 85.31 96 ALA A CA 1
ATOM 695 C C . ALA A 1 96 ? -1.847 9.866 6.867 1.00 85.31 96 ALA A C 1
ATOM 697 O O . ALA A 1 96 ? -0.976 9.092 7.235 1.00 85.31 96 ALA A O 1
ATOM 698 N N . SER A 1 97 ? -2.041 11.033 7.490 1.00 87.56 97 SER A N 1
ATOM 699 C CA . SER A 1 97 ? -1.162 11.499 8.578 1.00 87.56 97 SER A CA 1
ATOM 700 C C . SER A 1 97 ? -1.060 10.479 9.726 1.00 87.56 97 SER A C 1
ATOM 702 O O . SER A 1 97 ? 0.035 10.104 10.159 1.00 87.56 97 SER A O 1
ATOM 704 N N . LYS A 1 98 ? -2.205 9.940 10.167 1.00 90.62 98 LYS A N 1
ATOM 705 C CA . LYS A 1 98 ? -2.283 8.928 11.231 1.00 90.62 98 LYS A CA 1
ATOM 706 C C . LYS A 1 98 ? -1.602 7.623 10.821 1.00 90.62 98 LYS A C 1
ATOM 708 O O . LYS A 1 98 ? -0.826 7.064 11.601 1.00 90.62 98 LYS A O 1
ATOM 713 N N . TRP A 1 99 ? -1.920 7.116 9.633 1.00 91.94 99 TRP A N 1
ATOM 714 C CA . TRP A 1 99 ? -1.432 5.815 9.175 1.00 91.94 99 TRP A CA 1
ATOM 715 C C . TRP A 1 99 ? 0.032 5.862 8.744 1.00 91.94 99 TRP A C 1
ATOM 717 O O . TRP A 1 99 ? 0.786 4.970 9.121 1.00 91.94 99 TRP A O 1
ATOM 727 N N . ASN A 1 100 ? 0.475 6.940 8.101 1.00 91.31 100 ASN A N 1
ATOM 728 C CA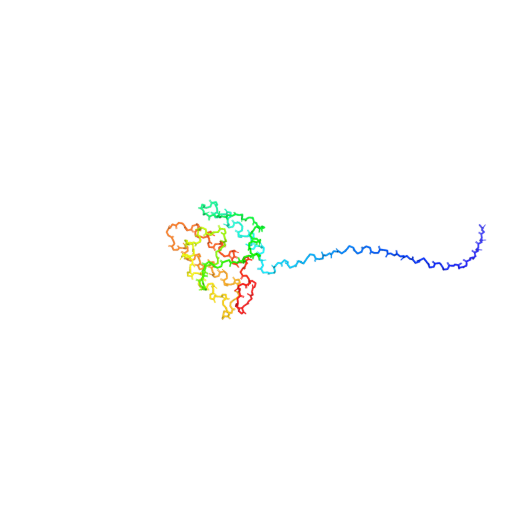 . ASN A 1 100 ? 1.873 7.163 7.733 1.00 91.31 100 ASN A CA 1
ATOM 729 C C . ASN A 1 100 ? 2.755 7.251 8.966 1.00 91.31 100 ASN A C 1
ATOM 731 O O . ASN A 1 100 ? 3.789 6.594 9.019 1.00 91.31 100 ASN A O 1
ATOM 735 N N . LYS A 1 101 ? 2.327 7.978 10.005 1.00 91.88 101 LYS A N 1
ATOM 736 C CA . LYS A 1 101 ? 3.066 8.011 11.273 1.00 91.88 101 LYS A CA 1
ATOM 737 C C . LYS A 1 101 ? 3.200 6.615 11.888 1.00 91.88 101 LYS A C 1
ATOM 739 O O . LYS A 1 101 ? 4.259 6.275 12.408 1.00 91.88 101 LYS A O 1
ATOM 744 N N . LEU A 1 102 ? 2.143 5.804 11.824 1.00 94.56 102 LEU A N 1
ATOM 745 C CA . LEU A 1 102 ? 2.149 4.444 12.364 1.00 94.56 102 LEU A CA 1
ATOM 746 C C . LEU A 1 102 ? 3.024 3.486 11.539 1.00 94.56 102 LEU A C 1
ATOM 748 O O . LEU A 1 102 ? 3.754 2.682 12.116 1.00 94.56 102 LEU A O 1
ATOM 752 N N . PHE A 1 103 ? 2.935 3.550 10.211 1.00 95.81 103 PHE A N 1
ATOM 753 C CA . PHE A 1 103 ? 3.592 2.623 9.289 1.00 95.81 103 PHE A CA 1
ATOM 754 C C . PHE A 1 103 ? 4.948 3.091 8.779 1.00 95.81 103 PHE A C 1
ATOM 756 O O . PHE A 1 103 ? 5.617 2.306 8.111 1.00 95.81 103 PHE A O 1
ATOM 763 N N . LYS A 1 104 ? 5.416 4.282 9.168 1.00 93.75 104 LYS A N 1
ATOM 764 C CA . LYS A 1 104 ? 6.725 4.809 8.768 1.00 93.75 104 LYS A CA 1
ATOM 765 C C . LYS A 1 104 ? 7.862 3.778 8.863 1.00 93.75 104 LYS A C 1
ATOM 767 O O . LYS A 1 104 ? 8.574 3.617 7.879 1.00 93.75 104 LYS A O 1
ATOM 772 N N . PRO A 1 105 ? 8.010 2.987 9.949 1.00 94.88 105 PRO A N 1
ATOM 773 C CA . PRO A 1 105 ? 9.086 1.995 10.018 1.00 94.88 105 PRO A CA 1
ATOM 774 C C . PRO A 1 105 ? 8.998 0.892 8.950 1.00 94.88 105 PRO A C 1
ATOM 776 O O . PRO A 1 105 ? 10.017 0.306 8.588 1.00 94.88 105 PRO A O 1
ATOM 779 N N . ALA A 1 106 ? 7.790 0.564 8.479 1.00 96.69 106 ALA A N 1
ATOM 780 C CA . ALA A 1 106 ? 7.573 -0.380 7.387 1.00 96.69 106 ALA A CA 1
ATOM 781 C C . ALA A 1 106 ? 7.818 0.282 6.024 1.00 96.69 106 ALA A C 1
ATOM 783 O O . ALA A 1 106 ? 8.491 -0.324 5.194 1.00 96.69 106 ALA A O 1
ATOM 784 N N . CYS A 1 107 ? 7.347 1.518 5.832 1.00 95.06 107 CYS A N 1
ATOM 785 C CA . CYS A 1 107 ? 7.590 2.303 4.618 1.00 95.06 107 CYS A CA 1
ATOM 786 C C . CYS A 1 107 ? 9.097 2.508 4.390 1.00 95.06 107 CYS A C 1
ATOM 788 O O . CYS A 1 107 ? 9.614 2.142 3.345 1.00 95.06 107 CYS A O 1
ATOM 790 N N . ASP A 1 108 ? 9.851 2.909 5.420 1.00 94.00 108 ASP A N 1
ATOM 791 C CA . ASP A 1 108 ? 11.306 3.103 5.321 1.00 94.00 108 ASP A CA 1
ATOM 792 C C . ASP A 1 108 ? 12.051 1.808 4.931 1.00 94.00 108 ASP A C 1
ATOM 794 O O . ASP A 1 108 ? 13.092 1.838 4.275 1.00 94.00 108 ASP A O 1
ATOM 798 N N . LYS A 1 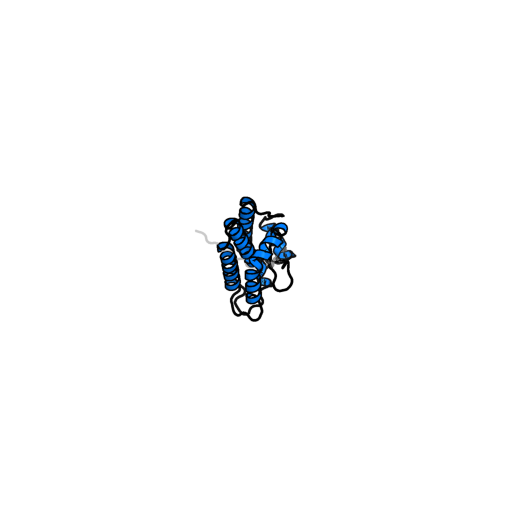109 ? 11.552 0.638 5.359 1.00 95.19 109 LYS A N 1
ATOM 799 C CA . LYS A 1 109 ? 12.112 -0.662 4.949 1.00 95.19 109 LYS A CA 1
ATOM 800 C C . LYS A 1 109 ? 11.775 -0.992 3.497 1.00 95.19 109 LYS A C 1
ATOM 802 O O . LYS A 1 109 ? 12.621 -1.564 2.813 1.00 95.19 109 LYS A O 1
ATOM 807 N N . HIS A 1 110 ? 10.559 -0.673 3.061 1.00 95.75 110 HIS A N 1
ATOM 808 C CA . HIS A 1 110 ? 10.103 -0.881 1.689 1.00 95.75 110 HIS A CA 1
ATOM 809 C C . HIS A 1 110 ? 10.895 -0.008 0.714 1.00 95.75 110 HIS A C 1
ATOM 811 O O . HIS A 1 110 ? 11.487 -0.555 -0.211 1.00 95.75 110 HIS A O 1
ATOM 817 N N . ASP A 1 111 ? 11.073 1.277 1.023 1.00 94.12 111 ASP A N 1
ATOM 818 C CA . ASP A 1 111 ? 11.887 2.213 0.237 1.00 94.12 111 ASP A CA 1
ATOM 819 C C . ASP A 1 111 ? 13.331 1.716 0.065 1.00 94.12 111 ASP A C 1
ATOM 821 O O . ASP A 1 111 ? 13.881 1.718 -1.038 1.00 94.12 111 ASP A O 1
ATOM 825 N N . ARG A 1 112 ? 13.952 1.207 1.140 1.00 94.06 112 ARG A N 1
ATOM 826 C CA . ARG A 1 112 ? 15.286 0.583 1.051 1.00 94.06 112 ARG A CA 1
ATOM 827 C C . ARG A 1 112 ? 15.295 -0.680 0.193 1.00 94.06 112 ARG A C 1
ATOM 829 O O . ARG A 1 112 ? 16.298 -0.953 -0.455 1.00 94.06 112 ARG A O 1
ATOM 836 N N . CYS A 1 113 ? 14.212 -1.451 0.194 1.00 95.56 113 CYS A N 1
ATOM 837 C CA . CYS A 1 113 ? 14.080 -2.647 -0.635 1.00 95.56 113 CYS A CA 1
ATOM 838 C C . CYS A 1 113 ? 13.883 -2.303 -2.118 1.00 95.56 113 CYS A C 1
ATOM 840 O O . CYS A 1 113 ? 14.363 -3.031 -2.982 1.00 95.56 113 CYS A O 1
ATOM 842 N N . TYR A 1 114 ? 13.217 -1.185 -2.400 1.00 94.69 114 TYR A N 1
ATOM 843 C CA . TYR A 1 114 ? 13.015 -0.638 -3.740 1.00 94.69 114 TYR A CA 1
ATOM 844 C C . TYR A 1 114 ? 14.247 0.080 -4.300 1.00 94.69 114 TYR A C 1
ATOM 846 O O . TYR A 1 114 ? 14.281 0.397 -5.488 1.00 94.69 114 TYR A O 1
ATOM 854 N N . SER A 1 115 ? 15.257 0.359 -3.473 1.00 94.12 115 SER A N 1
ATOM 855 C CA . SER A 1 115 ? 16.449 1.088 -3.896 1.00 94.12 115 SER A CA 1
ATOM 856 C C . SER A 1 115 ? 17.341 0.264 -4.833 1.00 94.12 115 SER A C 1
ATOM 858 O O . SER A 1 115 ? 17.329 -0.968 -4.832 1.00 94.12 115 SER A O 1
ATOM 860 N N . LYS A 1 116 ? 18.192 0.969 -5.587 1.00 94.69 116 LYS A N 1
ATOM 861 C CA . LYS A 1 116 ? 19.164 0.404 -6.541 1.00 94.69 116 LYS A CA 1
ATOM 862 C C . LYS A 1 116 ? 20.156 -0.604 -5.957 1.00 94.69 116 LYS A C 1
ATOM 864 O O . LYS A 1 116 ? 20.798 -1.345 -6.701 1.00 94.69 116 LYS A O 1
ATOM 869 N N . ASP A 1 117 ? 20.302 -0.632 -4.638 1.00 92.94 117 ASP A N 1
ATOM 870 C CA . ASP A 1 117 ? 21.268 -1.495 -3.962 1.00 92.94 117 ASP A CA 1
ATOM 871 C C . ASP A 1 117 ? 20.667 -2.859 -3.592 1.00 92.94 117 ASP A C 1
ATOM 873 O O . ASP A 1 117 ? 21.397 -3.824 -3.357 1.00 92.94 117 ASP A O 1
ATOM 877 N N . SER A 1 118 ? 19.337 -2.971 -3.599 1.00 95.81 118 SER A N 1
ATOM 878 C CA . SER A 1 118 ? 18.619 -4.209 -3.312 1.00 95.81 118 SER A CA 1
ATOM 879 C C . SER A 1 118 ? 18.690 -5.196 -4.479 1.00 95.81 118 SER A C 1
ATOM 881 O O . SER A 1 118 ? 18.543 -4.826 -5.640 1.00 95.81 118 SER A O 1
ATOM 883 N N . LYS A 1 119 ? 18.861 -6.485 -4.165 1.00 97.75 119 LYS A N 1
ATOM 884 C CA . LYS A 1 119 ? 18.739 -7.611 -5.115 1.00 97.75 119 LYS A CA 1
ATOM 885 C C . LYS A 1 119 ? 17.416 -8.373 -4.960 1.00 97.75 119 LYS A C 1
ATOM 887 O O . LYS A 1 119 ? 17.243 -9.433 -5.551 1.00 97.75 119 LYS A O 1
ATOM 892 N N . LYS A 1 120 ? 16.521 -7.900 -4.090 1.00 97.75 120 LYS A N 1
ATOM 893 C CA . LYS A 1 120 ? 15.269 -8.587 -3.765 1.00 97.75 120 LYS A CA 1
ATOM 894 C C . LYS A 1 120 ? 14.205 -8.232 -4.797 1.00 97.75 120 LYS A C 1
ATOM 896 O O . LYS A 1 120 ? 14.022 -7.053 -5.080 1.00 97.75 120 LYS A O 1
ATOM 901 N N . ASP A 1 121 ? 13.502 -9.240 -5.310 1.00 98.06 121 ASP A N 1
ATOM 902 C CA . ASP A 1 121 ? 12.375 -9.058 -6.232 1.00 98.06 121 ASP A CA 1
ATOM 903 C C . ASP A 1 121 ? 11.316 -8.126 -5.643 1.00 98.06 121 ASP A C 1
ATOM 905 O O . ASP A 1 121 ? 11.036 -8.173 -4.439 1.00 98.06 121 ASP A O 1
ATOM 909 N N . ARG A 1 122 ? 10.687 -7.322 -6.500 1.00 96.31 122 ARG A N 1
ATOM 910 C CA . ARG A 1 122 ? 9.656 -6.360 -6.109 1.00 96.31 122 ARG A CA 1
ATOM 911 C C . ARG A 1 122 ? 8.534 -7.025 -5.308 1.00 96.31 122 ARG A C 1
ATOM 913 O O . ARG A 1 122 ? 8.262 -6.597 -4.189 1.00 96.31 122 ARG A O 1
ATOM 920 N N . ILE A 1 123 ? 7.973 -8.139 -5.789 1.00 96.62 123 ILE A N 1
ATOM 921 C CA . ILE A 1 123 ? 6.935 -8.886 -5.057 1.00 96.62 123 ILE A CA 1
ATOM 922 C C . ILE A 1 123 ? 7.352 -9.293 -3.632 1.00 96.62 123 ILE A C 1
ATOM 924 O O . ILE A 1 123 ? 6.530 -9.303 -2.708 1.00 96.62 123 ILE A O 1
ATOM 928 N N . ARG A 1 124 ? 8.638 -9.597 -3.412 1.00 98.25 124 ARG A N 1
ATOM 929 C CA . ARG A 1 124 ? 9.166 -9.908 -2.076 1.00 98.25 124 ARG A CA 1
ATOM 930 C C . ARG A 1 124 ? 9.274 -8.646 -1.223 1.00 98.25 124 ARG A C 1
ATOM 932 O O . ARG A 1 124 ? 8.933 -8.706 -0.045 1.00 98.25 124 ARG A O 1
ATOM 939 N N . CYS A 1 125 ? 9.695 -7.517 -1.799 1.00 97.44 125 CYS A N 1
ATOM 940 C CA . CYS A 1 125 ? 9.663 -6.221 -1.117 1.00 97.44 125 CYS A CA 1
ATOM 941 C C . CYS A 1 125 ? 8.240 -5.857 -0.665 1.00 97.44 125 CYS A C 1
ATOM 943 O O . CYS A 1 125 ? 8.043 -5.507 0.499 1.00 97.44 125 CYS A O 1
ATOM 945 N N . ASP A 1 126 ? 7.248 -6.004 -1.543 1.00 97.06 126 ASP A N 1
ATOM 946 C CA . ASP A 1 126 ? 5.848 -5.667 -1.259 1.00 97.06 126 ASP A CA 1
ATOM 947 C C . ASP A 1 126 ? 5.250 -6.605 -0.197 1.00 97.06 126 ASP A C 1
ATOM 949 O O . ASP A 1 126 ? 4.581 -6.177 0.749 1.00 97.06 126 ASP A O 1
ATOM 953 N N . THR A 1 127 ? 5.543 -7.904 -0.288 1.00 98.06 127 THR A N 1
ATOM 954 C CA . THR A 1 127 ? 5.071 -8.889 0.696 1.00 98.06 127 THR A CA 1
ATOM 955 C C . THR A 1 127 ? 5.665 -8.630 2.082 1.00 98.06 127 THR A C 1
ATOM 957 O O . THR A 1 127 ? 4.936 -8.646 3.081 1.00 98.06 127 THR A O 1
ATOM 960 N N . ASP A 1 128 ? 6.965 -8.327 2.154 1.00 98.38 128 ASP A N 1
ATOM 961 C CA . ASP A 1 128 ? 7.627 -7.939 3.400 1.00 98.38 128 ASP A CA 1
ATOM 962 C C . ASP A 1 128 ? 7.066 -6.628 3.945 1.00 98.38 128 ASP A C 1
ATOM 964 O O . ASP A 1 128 ? 6.894 -6.485 5.157 1.00 98.38 128 ASP A O 1
ATOM 968 N N . PHE A 1 129 ? 6.750 -5.666 3.080 1.00 97.88 129 PHE A N 1
ATOM 969 C CA . PHE A 1 129 ? 6.113 -4.416 3.474 1.00 97.88 129 PHE A CA 1
ATOM 970 C C . PHE A 1 129 ? 4.775 -4.672 4.177 1.00 97.88 129 PHE A C 1
ATOM 972 O O . PHE A 1 129 ? 4.585 -4.240 5.322 1.00 97.88 129 PHE A O 1
ATOM 979 N N . ARG A 1 130 ? 3.902 -5.492 3.577 1.00 98.06 130 ARG A N 1
ATOM 980 C CA . ARG A 1 130 ? 2.645 -5.924 4.207 1.00 98.06 130 ARG A CA 1
ATOM 981 C C . ARG A 1 130 ? 2.889 -6.641 5.532 1.00 98.06 130 ARG A C 1
ATOM 983 O O . ARG A 1 130 ? 2.216 -6.354 6.522 1.00 98.06 130 ARG A O 1
ATOM 990 N N . ALA A 1 131 ? 3.845 -7.567 5.578 1.00 98.62 131 ALA A N 1
ATOM 991 C CA . ALA A 1 131 ? 4.168 -8.319 6.789 1.00 98.62 131 ALA A CA 1
ATOM 992 C C . ALA A 1 131 ? 4.666 -7.405 7.923 1.00 98.62 131 ALA A C 1
ATOM 994 O O . ALA A 1 131 ? 4.226 -7.546 9.067 1.00 98.62 131 ALA A O 1
ATOM 995 N N . ASN A 1 132 ? 5.515 -6.422 7.608 1.00 98.50 132 ASN A N 1
ATOM 996 C CA . ASN A 1 132 ? 6.001 -5.423 8.557 1.00 98.50 132 ASN A CA 1
ATOM 997 C C . ASN A 1 132 ? 4.849 -4.561 9.104 1.00 98.50 132 ASN A C 1
ATOM 999 O O . ASN A 1 132 ? 4.741 -4.405 10.323 1.00 98.50 132 ASN A O 1
ATOM 1003 N N . MET A 1 133 ? 3.949 -4.065 8.245 1.00 98.19 133 MET A N 1
ATOM 1004 C CA . MET A 1 133 ? 2.761 -3.316 8.684 1.00 98.19 133 MET A CA 1
ATOM 1005 C C . MET A 1 133 ? 1.845 -4.167 9.571 1.00 98.19 133 MET A C 1
ATOM 1007 O O . MET A 1 133 ? 1.446 -3.735 10.655 1.00 98.19 133 MET A O 1
ATOM 1011 N N . LYS A 1 134 ? 1.582 -5.424 9.188 1.00 98.44 134 LYS A N 1
ATOM 1012 C CA . LYS A 1 134 ? 0.825 -6.372 10.023 1.00 98.44 134 LYS A CA 1
ATOM 1013 C C . LYS A 1 134 ? 1.511 -6.607 11.375 1.00 98.44 134 LYS A C 1
ATOM 1015 O O . LYS A 1 134 ? 0.833 -6.675 12.399 1.00 98.44 134 LYS A O 1
ATOM 1020 N N . GLY A 1 135 ? 2.841 -6.681 11.410 1.00 98.50 135 GLY A N 1
ATOM 1021 C CA . GLY A 1 135 ? 3.631 -6.767 12.642 1.00 98.50 135 GLY A CA 1
ATOM 1022 C C . GLY A 1 135 ? 3.447 -5.561 13.569 1.00 98.50 135 GLY A C 1
ATOM 1023 O O . GLY A 1 135 ? 3.359 -5.732 14.785 1.00 98.50 135 GLY A O 1
ATOM 1024 N N . ILE A 1 136 ? 3.317 -4.356 13.009 1.00 98.19 136 ILE A N 1
ATOM 1025 C CA . ILE A 1 136 ? 2.970 -3.141 13.761 1.00 98.19 136 ILE A CA 1
ATOM 1026 C C . ILE A 1 136 ? 1.539 -3.251 14.311 1.00 98.19 136 ILE A C 1
ATOM 1028 O O . ILE A 1 136 ? 1.318 -3.038 15.505 1.00 98.19 136 ILE A O 1
ATOM 1032 N N . CYS A 1 137 ? 0.576 -3.671 13.486 1.00 98.19 137 CYS A N 1
ATOM 1033 C CA . CYS A 1 137 ? -0.822 -3.836 13.897 1.00 98.19 137 CYS A CA 1
ATOM 1034 C C . CYS A 1 137 ? -1.013 -4.857 15.027 1.00 98.19 137 CYS A C 1
ATOM 1036 O O . CYS A 1 137 ? -1.841 -4.641 15.915 1.00 98.19 137 CYS A O 1
ATOM 1038 N N . LYS A 1 138 ? -0.224 -5.943 15.052 1.00 98.00 138 LYS A N 1
ATOM 1039 C CA . LYS A 1 138 ? -0.261 -6.956 16.125 1.00 98.00 138 LYS A CA 1
ATOM 1040 C C . LYS A 1 138 ? -0.077 -6.351 17.520 1.00 98.00 138 LYS A C 1
ATOM 1042 O O . LYS A 1 138 ? -0.713 -6.829 18.458 1.00 98.00 138 LYS A O 1
ATOM 1047 N N . LYS A 1 139 ? 0.729 -5.291 17.635 1.00 96.25 139 LYS A N 1
ATOM 1048 C CA . LYS A 1 139 ? 1.069 -4.620 18.900 1.00 96.25 139 LYS A CA 1
ATOM 1049 C C . LYS A 1 139 ? -0.006 -3.639 19.388 1.00 96.25 139 LYS A C 1
ATOM 1051 O O . LYS A 1 139 ? 0.091 -3.144 20.507 1.00 96.25 139 LYS A O 1
ATOM 1056 N N . LYS A 1 140 ? -1.030 -3.334 18.579 1.00 94.88 140 LYS A N 1
ATOM 1057 C CA . LYS A 1 140 ? -2.107 -2.418 18.983 1.00 94.88 140 LYS A CA 1
ATOM 1058 C C . LYS A 1 140 ? -3.063 -3.076 19.979 1.00 94.88 140 LYS A C 1
ATOM 1060 O O . LYS A 1 140 ? -3.498 -4.208 19.766 1.00 94.88 140 LYS A O 1
ATOM 1065 N N . LYS A 1 141 ? -3.448 -2.307 21.005 1.00 93.81 141 LYS A N 1
ATOM 1066 C CA . LYS A 1 141 ? -4.497 -2.665 21.976 1.00 93.81 141 LYS A CA 1
ATOM 1067 C C . LYS A 1 141 ? -5.913 -2.447 21.425 1.00 93.81 141 LYS A C 1
ATOM 1069 O O . LYS A 1 141 ? -6.801 -3.231 21.718 1.00 93.81 141 LYS A O 1
ATOM 1074 N N . SER A 1 142 ? -6.112 -1.425 20.591 1.00 93.25 142 SER A N 1
ATOM 1075 C CA . SER A 1 142 ? -7.397 -1.089 19.960 1.00 93.25 142 SER A CA 1
ATOM 1076 C C . SER A 1 142 ? -7.231 -0.781 18.467 1.00 93.25 142 SER A C 1
ATOM 1078 O O . SER A 1 142 ? -6.133 -0.458 17.997 1.00 93.25 142 SER A O 1
ATOM 1080 N N . GLY A 1 143 ? -8.314 -0.916 17.693 1.00 93.19 143 GLY A N 1
ATOM 1081 C CA . GLY A 1 143 ? -8.315 -0.634 16.250 1.00 93.19 143 GLY A CA 1
ATOM 1082 C C . GLY A 1 143 ? -7.410 -1.563 15.430 1.00 93.19 143 GLY A C 1
ATOM 1083 O O . GLY A 1 143 ? -6.825 -1.138 14.432 1.00 93.19 143 GLY A O 1
ATOM 1084 N N . LYS A 1 144 ? -7.232 -2.817 15.872 1.00 95.44 144 LYS A N 1
ATOM 1085 C CA . LYS A 1 144 ? -6.384 -3.814 15.199 1.00 95.44 144 LYS A CA 1
ATOM 1086 C C . LYS A 1 144 ? -6.954 -4.224 13.834 1.00 95.44 144 LYS A C 1
ATOM 1088 O O . LYS A 1 144 ? -6.183 -4.312 12.886 1.00 95.44 144 LYS A O 1
ATOM 1093 N N . ALA A 1 145 ? -8.275 -4.395 13.727 1.00 94.56 145 ALA A N 1
ATOM 1094 C CA . ALA A 1 145 ? -8.957 -4.703 12.467 1.00 94.56 145 ALA A CA 1
ATOM 1095 C C . ALA A 1 145 ? -8.716 -3.608 11.417 1.00 94.56 145 ALA A C 1
ATOM 1097 O O . ALA A 1 145 ? -8.098 -3.883 10.395 1.00 94.56 145 ALA A O 1
ATOM 1098 N N . SER A 1 146 ? -9.050 -2.351 11.733 1.00 94.56 146 SER A N 1
ATOM 1099 C CA . SER A 1 146 ? -8.815 -1.213 10.833 1.00 94.56 146 SER A CA 1
ATOM 1100 C C . SER A 1 146 ? -7.338 -1.075 10.453 1.00 94.56 146 SER A C 1
ATOM 1102 O O . SER A 1 146 ? -7.021 -0.806 9.304 1.00 94.56 146 SER A O 1
ATOM 1104 N N . CYS A 1 147 ? -6.413 -1.315 11.391 1.00 96.50 147 CYS A N 1
ATOM 1105 C CA . CYS A 1 147 ? -4.979 -1.317 11.087 1.00 96.50 147 CYS A CA 1
ATOM 1106 C C . CYS A 1 147 ? -4.610 -2.370 10.036 1.00 96.50 147 CYS A C 1
ATOM 1108 O O . CYS A 1 147 ? -3.854 -2.073 9.115 1.00 96.50 147 CYS A O 1
ATOM 1110 N N . TYR A 1 148 ? -5.148 -3.587 10.148 1.00 97.31 148 TYR A N 1
ATOM 1111 C CA . TYR A 1 148 ? -4.924 -4.619 9.143 1.00 97.31 148 TYR A CA 1
ATOM 1112 C C . TYR A 1 148 ? -5.547 -4.268 7.796 1.00 97.31 148 TYR A C 1
ATOM 1114 O O . TYR A 1 148 ? -4.887 -4.489 6.784 1.00 97.31 148 TYR A O 1
ATOM 1122 N N . THR A 1 149 ? -6.751 -3.691 7.779 1.00 96.19 149 THR A N 1
ATOM 1123 C CA . THR A 1 149 ? -7.390 -3.217 6.544 1.00 96.19 149 THR A CA 1
ATOM 1124 C C . THR A 1 149 ? -6.506 -2.177 5.847 1.00 96.19 149 THR A C 1
ATOM 1126 O O . THR A 1 149 ? -6.186 -2.336 4.673 1.00 96.19 149 THR A O 1
ATOM 1129 N N . VAL A 1 150 ? -5.985 -1.180 6.573 1.00 95.62 150 VAL A N 1
ATOM 1130 C CA . VAL A 1 150 ? -5.079 -0.180 5.974 1.00 95.62 150 VAL A CA 1
ATOM 1131 C C . VAL A 1 150 ? -3.746 -0.787 5.531 1.00 95.62 150 VAL A C 1
ATOM 1133 O O . VAL A 1 150 ? -3.231 -0.420 4.481 1.00 95.62 150 VAL A O 1
ATOM 1136 N N . ALA A 1 151 ? -3.201 -1.760 6.267 1.00 96.69 151 ALA A N 1
ATOM 1137 C CA . ALA A 1 151 ? -2.002 -2.477 5.832 1.00 96.69 151 ALA A CA 1
ATOM 1138 C C . ALA A 1 151 ? -2.214 -3.240 4.509 1.00 96.69 151 ALA A C 1
ATOM 1140 O O . ALA A 1 151 ? -1.270 -3.395 3.737 1.00 96.69 151 ALA A O 1
ATOM 1141 N N . VAL A 1 152 ? -3.431 -3.734 4.250 1.00 96.69 152 VAL A N 1
ATOM 1142 C CA . VAL A 1 152 ? -3.792 -4.321 2.950 1.00 96.69 152 VAL A CA 1
ATOM 1143 C C . VAL A 1 152 ? -3.880 -3.230 1.888 1.00 96.69 152 VAL A C 1
ATOM 1145 O O . VAL A 1 152 ? -3.233 -3.377 0.861 1.00 96.69 152 VAL A O 1
ATOM 1148 N N . ILE A 1 153 ? -4.563 -2.112 2.157 1.00 96.00 153 ILE A N 1
ATOM 1149 C CA . ILE A 1 153 ? -4.674 -0.993 1.205 1.00 96.00 153 ILE A CA 1
ATOM 1150 C C . ILE A 1 153 ? -3.298 -0.501 0.742 1.00 96.00 153 ILE A C 1
ATOM 1152 O O . ILE A 1 153 ? -3.071 -0.350 -0.452 1.00 96.00 153 ILE A O 1
ATOM 1156 N N . TYR A 1 154 ? -2.356 -0.292 1.665 1.00 95.69 154 TYR A N 1
ATOM 1157 C CA . TYR A 1 154 ? -1.010 0.175 1.313 1.00 95.69 154 TYR A CA 1
ATOM 1158 C C . TYR A 1 154 ? -0.265 -0.852 0.453 1.00 95.69 154 TYR A C 1
ATOM 1160 O O . TYR A 1 154 ? 0.436 -0.475 -0.480 1.00 95.69 154 TYR A O 1
ATOM 1168 N N . PHE A 1 155 ? -0.424 -2.146 0.748 1.00 96.44 155 PHE A N 1
ATOM 1169 C CA . PHE A 1 155 ? 0.163 -3.217 -0.055 1.00 96.44 155 PHE A CA 1
ATOM 1170 C C . PHE A 1 155 ? -0.434 -3.274 -1.465 1.00 96.44 155 PHE A C 1
ATOM 1172 O O . PHE A 1 155 ? 0.318 -3.300 -2.433 1.00 96.44 155 PHE A O 1
ATOM 1179 N N . GLU A 1 156 ? -1.761 -3.274 -1.593 1.00 95.88 156 GLU A N 1
ATOM 1180 C CA . GLU A 1 156 ? -2.401 -3.354 -2.909 1.00 95.88 156 GLU A CA 1
ATOM 1181 C C . GLU A 1 156 ? -2.134 -2.090 -3.732 1.00 95.88 156 GLU A C 1
ATOM 1183 O O . GLU A 1 156 ? -1.892 -2.191 -4.927 1.00 95.88 156 GLU A O 1
ATOM 1188 N N . ALA A 1 157 ? -2.034 -0.916 -3.101 1.00 93.50 157 ALA A N 1
ATOM 1189 C CA . ALA A 1 157 ? -1.632 0.311 -3.782 1.00 93.50 157 ALA A CA 1
ATOM 1190 C C . ALA A 1 157 ? -0.210 0.215 -4.363 1.00 93.50 157 ALA A C 1
ATOM 1192 O O . ALA A 1 157 ? -0.012 0.512 -5.542 1.00 93.50 157 ALA A O 1
ATOM 1193 N N . VAL A 1 158 ? 0.780 -0.259 -3.587 1.00 93.62 158 VAL A N 1
ATOM 1194 C CA . VAL A 1 158 ? 2.141 -0.460 -4.126 1.00 93.62 158 VAL A CA 1
ATOM 1195 C C . VAL A 1 158 ? 2.204 -1.564 -5.173 1.00 93.62 158 VAL A C 1
ATOM 1197 O O . VAL A 1 158 ? 3.028 -1.470 -6.080 1.00 93.62 158 VAL A O 1
ATOM 1200 N N . ARG A 1 159 ? 1.330 -2.575 -5.102 1.00 94.62 159 ARG A N 1
ATOM 1201 C CA . ARG A 1 159 ? 1.180 -3.595 -6.147 1.00 94.62 159 ARG A CA 1
ATOM 1202 C C . ARG A 1 159 ? 0.589 -3.019 -7.430 1.00 94.62 159 ARG A C 1
ATOM 1204 O O . ARG A 1 159 ? 1.161 -3.266 -8.488 1.00 94.62 159 ARG A O 1
ATOM 1211 N N . ALA A 1 160 ? -0.451 -2.201 -7.314 1.00 92.62 160 ALA A N 1
ATOM 1212 C CA . ALA A 1 160 ? -1.157 -1.584 -8.427 1.00 92.62 160 ALA A CA 1
ATOM 1213 C C . ALA A 1 160 ? -0.269 -0.627 -9.227 1.00 92.62 160 ALA A C 1
ATOM 1215 O O . ALA A 1 160 ? -0.172 -0.790 -10.433 1.00 92.62 160 ALA A O 1
ATOM 1216 N N . GLY A 1 161 ? 0.414 0.322 -8.576 1.00 89.44 161 GLY A N 1
ATOM 1217 C CA . GLY A 1 161 ? 1.145 1.394 -9.278 1.00 89.44 161 GLY A CA 1
ATOM 1218 C C . GLY A 1 161 ? 2.643 1.488 -8.980 1.00 89.44 161 GLY A C 1
ATOM 1219 O O . GLY A 1 161 ? 3.310 2.415 -9.426 1.00 89.44 161 GLY A O 1
ATOM 1220 N N . GLY A 1 162 ? 3.205 0.580 -8.177 1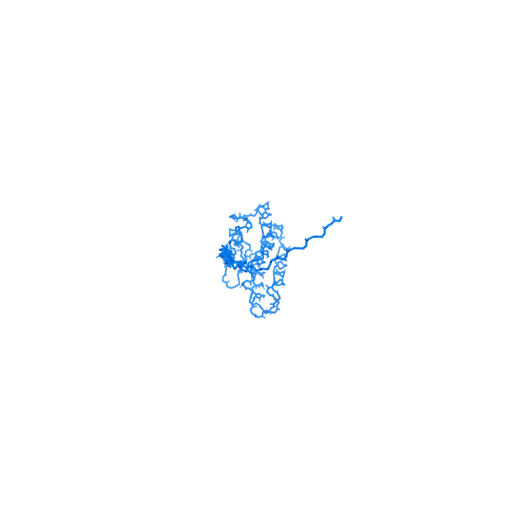.00 90.56 162 GLY A N 1
ATOM 1221 C CA . GLY A 1 162 ? 4.572 0.726 -7.664 1.00 90.56 162 GLY A CA 1
ATOM 1222 C C . GLY A 1 162 ? 5.6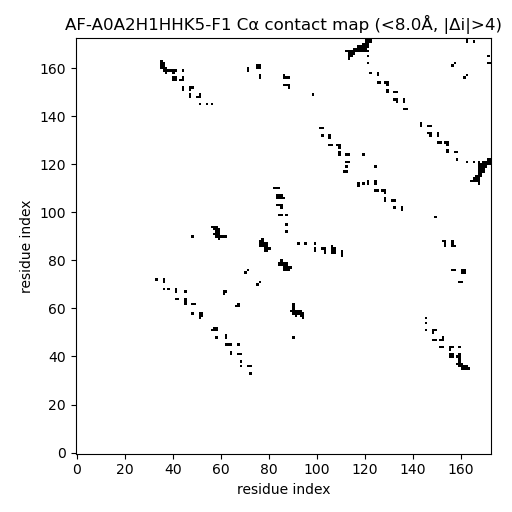89 0.243 -8.584 1.00 90.56 162 GLY A C 1
ATOM 1223 O O . GLY A 1 162 ? 6.852 0.440 -8.236 1.00 90.56 162 GLY A 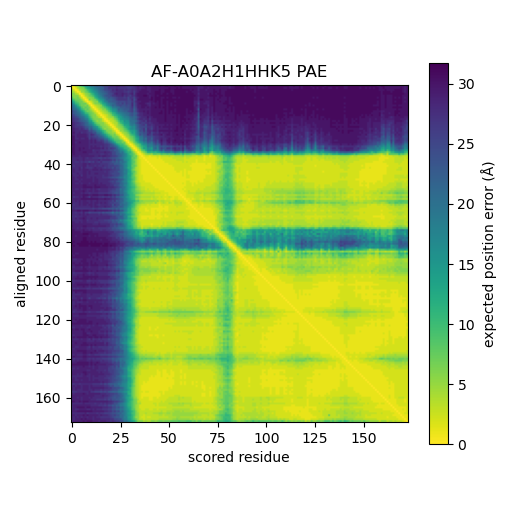O 1
ATOM 1224 N N . LYS A 1 163 ? 5.386 -0.402 -9.718 1.00 91.25 163 LYS A N 1
ATOM 1225 C CA . LYS A 1 163 ? 6.408 -1.010 -10.591 1.00 91.25 163 LYS A CA 1
ATOM 1226 C C . LYS A 1 163 ? 7.392 0.031 -11.134 1.00 91.25 163 LYS A C 1
ATOM 1228 O O . LYS A 1 163 ? 8.598 -0.177 -11.039 1.00 91.25 163 LYS A O 1
ATOM 1233 N N . SER A 1 164 ? 6.895 1.181 -11.583 1.00 88.06 164 SER A N 1
ATOM 1234 C CA . SER A 1 164 ? 7.702 2.296 -12.107 1.00 88.06 164 SER A CA 1
ATOM 1235 C C . SER A 1 164 ? 8.653 2.924 -11.072 1.00 88.06 164 SER A C 1
ATOM 1237 O O . SER A 1 164 ? 9.634 3.578 -11.429 1.00 88.06 164 SER A O 1
ATOM 1239 N N . HIS A 1 165 ? 8.405 2.705 -9.777 1.00 89.25 165 HIS A N 1
ATOM 1240 C CA . HIS A 1 165 ? 9.242 3.203 -8.683 1.00 89.25 165 HIS A CA 1
ATOM 1241 C C . HIS A 1 165 ? 10.293 2.189 -8.209 1.00 89.25 165 HIS A C 1
ATOM 1243 O O . HIS A 1 165 ? 11.171 2.545 -7.416 1.00 89.25 165 HIS A O 1
ATOM 1249 N N . TYR A 1 166 ? 10.225 0.938 -8.671 1.00 92.38 166 TYR A N 1
ATOM 1250 C CA . TYR A 1 166 ? 11.171 -0.104 -8.296 1.00 92.38 166 TYR A CA 1
ATOM 1251 C C . TYR A 1 166 ? 12.505 0.094 -9.025 1.00 92.38 166 TYR A C 1
ATOM 1253 O O . TYR A 1 166 ? 12.596 -0.035 -10.242 1.00 92.38 166 TYR A O 1
ATOM 1261 N N . LYS A 1 167 ? 13.563 0.399 -8.266 1.00 93.88 167 LYS A N 1
ATOM 1262 C CA . LYS A 1 167 ? 14.923 0.627 -8.788 1.00 93.88 167 LYS A CA 1
ATOM 1263 C C . LYS A 1 167 ? 15.875 -0.529 -8.488 1.00 93.88 167 LYS A C 1
ATOM 1265 O O . LYS A 1 167 ? 17.047 -0.442 -8.844 1.00 93.88 167 LYS A O 1
ATOM 1270 N N . GLY A 1 168 ? 15.403 -1.562 -7.790 1.00 94.38 168 GLY A N 1
ATOM 1271 C CA . GLY A 1 168 ? 16.206 -2.710 -7.385 1.00 94.38 168 GLY A CA 1
ATOM 1272 C C . GLY A 1 168 ? 16.697 -3.553 -8.562 1.00 94.38 168 GLY A C 1
ATOM 1273 O O . GLY A 1 168 ? 16.248 -3.421 -9.695 1.00 94.38 168 GLY A O 1
ATOM 1274 N N . LYS A 1 169 ? 17.644 -4.444 -8.270 1.00 96.75 169 LYS A N 1
ATOM 1275 C CA . LYS A 1 169 ? 18.289 -5.353 -9.234 1.00 96.75 169 LYS A CA 1
ATOM 1276 C C . LYS A 1 169 ? 17.574 -6.703 -9.376 1.00 96.75 169 LYS A C 1
ATOM 1278 O O . LYS A 1 169 ? 18.061 -7.564 -10.102 1.00 96.75 169 LYS A O 1
ATOM 1283 N N . GLY A 1 170 ? 16.503 -6.930 -8.614 1.00 96.25 170 GLY A N 1
ATOM 1284 C CA . GLY A 1 170 ? 15.684 -8.140 -8.694 1.00 96.25 170 GLY A CA 1
ATOM 1285 C C . GLY A 1 170 ? 14.620 -8.041 -9.788 1.00 96.25 170 GLY A C 1
ATOM 1286 O O . GLY A 1 170 ? 14.570 -7.072 -10.545 1.00 96.25 170 GLY A O 1
ATOM 1287 N N . SER A 1 171 ? 13.741 -9.040 -9.857 1.00 96.00 171 SER A N 1
ATOM 1288 C CA . SER A 1 171 ? 12.608 -9.009 -10.784 1.00 96.00 171 SER A CA 1
ATOM 1289 C C . SER A 1 171 ? 11.641 -7.866 -10.430 1.00 96.00 171 SER A C 1
ATOM 1291 O O . SER A 1 171 ? 11.227 -7.777 -9.269 1.00 96.00 171 SER A O 1
ATOM 1293 N N . PRO A 1 172 ? 11.232 -7.020 -11.399 1.00 90.31 172 PRO A N 1
ATOM 1294 C CA . PRO A 1 172 ? 10.290 -5.922 -11.170 1.00 90.31 172 PRO A CA 1
ATOM 1295 C C . PRO A 1 172 ? 8.815 -6.362 -11.149 1.00 90.31 172 PRO A C 1
ATOM 1297 O O . PRO A 1 172 ? 7.938 -5.516 -10.982 1.00 90.31 172 PRO A O 1
ATOM 1300 N N . ARG A 1 173 ? 8.517 -7.652 -11.352 1.00 85.69 173 ARG A N 1
ATOM 1301 C CA . ARG A 1 173 ? 7.140 -8.175 -11.337 1.00 85.69 173 ARG A CA 1
ATOM 1302 C C . ARG A 1 173 ? 6.530 -8.110 -9.930 1.00 85.69 173 ARG A C 1
ATOM 1304 O O . ARG A 1 173 ? 7.204 -8.503 -8.951 1.00 85.69 173 ARG A O 1
#

Foldseek 3Di:
DDDDDDDDDDDDDPDPPPPPPPPPPPPPPPPCPVPQFDLVLLVLLLVLLVVLVVVVQQFDDDSPSVVLSVCLVPPNQDFPDDQQGQSADVRNVVVRVVLRVQLSVLSNQLSVCLDAVHADENVVSLVSSLVSQLVSLVPDPPPSVSSNSRSSNSSSSCVGRVLVSRNYNYHSD

Radius of gyration: 29.08 Å; Cα contacts (8 Å, |Δi|>4): 215; chains: 1; bounding box: 49×56×104 Å

Mean predicted aligned error: 11.64 Å

Sequence (173 aa):
MKVVALTTRYLVALVAVLTLTMTVGVTASSATESEDIDREAVSRLHDALVKARADGIEVEGDISEEALISEFENSGLTAQAAPNGCSTPKALKKAASKWNKLFKPACDKHDRCYSKDSKKDRIRCDTDFRANMKGICKKKKSGKASCYTVAVIYFEAVRAGGKSHYKGKGSPR

Organism: NCBI:txid1255617

Secondary structure (DSSP, 8-state):
----------------------------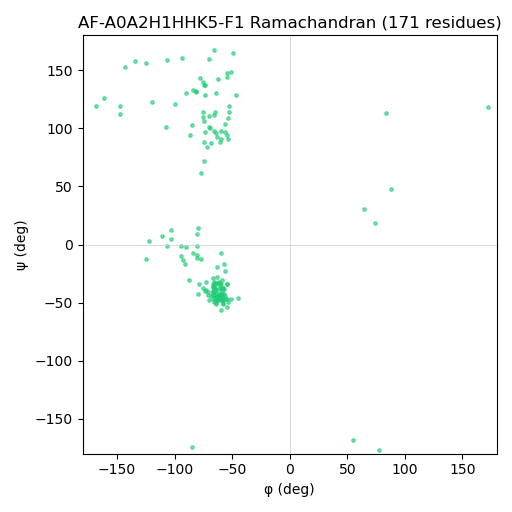------TT--HHHHHHHHHHHHHHHHTT----S--SHHHHHHHHHHH-S-BSSSSS--B--GGGHHHHHHHHHHHHHHHHHHHHHHSTT--S-HHHHHHHHHHHHHHHHHT-SS-HHHHHHHHHHHHHHHHHH-GGG--SSS---

Solvent-accessible surface area (backbone atoms only — not comparable to full-atom values): 9892 Å² total; per-residue (Å²): 142,84,90,81,89,82,89,87,84,88,80,92,77,88,76,83,77,81,76,81,75,76,74,75,74,75,70,75,69,82,78,68,68,60,90,48,54,35,64,70,30,36,51,54,26,32,55,34,50,54,50,32,44,76,70,71,42,71,65,48,82,76,61,49,57,66,49,48,50,52,44,38,74,75,61,42,64,46,53,83,40,67,98,73,32,43,55,52,57,73,41,33,55,88,46,34,67,65,50,40,69,71,37,38,76,26,28,42,51,30,50,55,34,29,28,67,86,21,67,52,30,42,54,57,35,47,52,49,28,32,50,43,32,44,57,56,28,69,73,44,92,65,66,38,66,58,42,44,43,49,30,46,32,44,34,24,42,46,53,15,34,34,41,82,68,53,48,29,70,30,53,71,95

InterPro domains:
  IPR015141 Phospholipase A2, prokaryotic/fungal [PF09056] (84-161)
  IPR036444 Phospholipase A2 domain superfamily [G3DSA:1.20.90.10] (64-163)
  IPR036444 Phospholipase A2 domain superfamily [SSF48619] (97-162)

pLDDT: mean 81.57, std 19.96, range [35.31, 98.62]